Protein AF-A0A437MBJ7-F1 (afdb_monomer)

Foldseek 3Di:
DPPPPPQQPPVLLVCCLVQVLRSCCVRPNDFVLSVVLVVLVVVHSVSSSVSSVCCNVPVPVDPGD

Sequence (65 aa):
MGSNRASPGIVTLIAAILLPPLGIFLDRGITPAFWLGVVLTIVGWLPGALFAVLLLLIPERIPIR

InterPro domains:
  IPR000612 Proteolipid membrane potential modulator [PF01679] (10-55)
  IPR000612 Proteolipid membrane potential modulator [PS01309] (14-29)
  IPR000612 Proteolipid membrane potential modulator [PTHR21659] (10-56)

Solvent-accessible surface area (backbone atoms only — not comparable to full-atom values): 3612 Å² total; per-residue (Å²): 134,84,78,80,68,82,70,75,43,74,66,36,53,52,32,10,58,79,41,19,33,56,16,34,32,73,75,71,36,93,31,67,50,21,53,50,20,45,54,32,38,74,78,36,55,67,66,6,22,53,50,30,48,46,49,69,75,42,49,90,81,49,94,63,100

Mean predicted aligned error: 5.62 Å

pLDDT: mean 85.28, std 12.29, range [45.75, 93.56]

Organism: NCBI:txid1979270

Radius of gyration: 11.16 Å; Cα contacts (8 Å, |Δi|>4): 81; chains: 1; bounding box: 22×21×38 Å

Secondary structure (DSSP, 8-state):
------PPPHHHHHHHHHSHHHHHHHHH-SSHHHHHHHHHHHH-HHHHHHHHHHHHH-GGG----

Structure (mmCIF, N/CA/C/O backbone):
data_AF-A0A437MBJ7-F1
#
_entry.id   AF-A0A437MBJ7-F1
#
loop_
_atom_site.group_PDB
_atom_site.id
_atom_site.type_symbol
_atom_site.label_atom_id
_atom_site.label_alt_id
_atom_site.label_comp_id
_atom_site.label_asym_id
_atom_site.label_entity_id
_atom_site.label_seq_id
_atom_site.pdbx_PDB_ins_code
_atom_site.Cartn_x
_atom_site.Cartn_y
_atom_site.Cartn_z
_atom_site.occupancy
_atom_site.B_iso_or_equiv
_atom_site.auth_seq_id
_atom_site.auth_comp_id
_atom_site.auth_asym_id
_atom_site.auth_atom_id
_atom_site.pdbx_PDB_model_num
ATOM 1 N N . MET A 1 1 ? 2.948 16.638 22.760 1.00 45.75 1 MET A N 1
ATOM 2 C CA . MET A 1 1 ? 2.287 15.474 22.135 1.00 45.75 1 MET A CA 1
ATOM 3 C C . MET A 1 1 ? 2.942 15.193 20.792 1.00 45.75 1 MET A C 1
ATOM 5 O O . MET A 1 1 ? 2.571 15.809 19.802 1.00 45.75 1 MET A O 1
ATOM 9 N N . GLY A 1 2 ? 3.959 14.329 20.759 1.00 48.62 2 GLY A N 1
ATOM 10 C CA . GLY A 1 2 ? 4.475 13.805 19.496 1.00 48.62 2 GLY A CA 1
ATOM 11 C C . GLY A 1 2 ? 3.459 12.808 18.959 1.00 48.62 2 GLY A C 1
ATOM 12 O O . GLY A 1 2 ? 3.210 11.787 19.595 1.00 48.62 2 GLY A O 1
ATOM 13 N N . SER A 1 3 ? 2.805 13.133 17.851 1.00 46.03 3 SER A N 1
ATOM 14 C CA . SER A 1 3 ? 1.996 12.160 17.135 1.00 46.03 3 SER A CA 1
ATOM 15 C C . SER A 1 3 ? 2.930 11.044 16.671 1.00 46.03 3 SER A C 1
ATOM 17 O O . SER A 1 3 ? 3.804 11.266 15.835 1.00 46.03 3 SER A O 1
ATOM 19 N N . ASN A 1 4 ? 2.763 9.845 17.230 1.00 49.97 4 ASN A N 1
ATOM 20 C CA . ASN A 1 4 ? 3.253 8.616 16.618 1.00 49.97 4 ASN A CA 1
ATOM 21 C C . ASN A 1 4 ? 2.536 8.476 15.272 1.00 49.97 4 ASN A C 1
ATOM 23 O O . ASN A 1 4 ? 1.510 7.809 15.168 1.00 49.97 4 ASN A O 1
ATOM 27 N N . ARG A 1 5 ? 3.029 9.171 14.243 1.00 59.66 5 ARG A N 1
ATOM 28 C CA . ARG A 1 5 ? 2.708 8.819 12.867 1.00 59.66 5 ARG A CA 1
ATOM 29 C C . ARG A 1 5 ? 3.236 7.405 12.715 1.00 59.66 5 ARG A C 1
ATOM 31 O O . ARG A 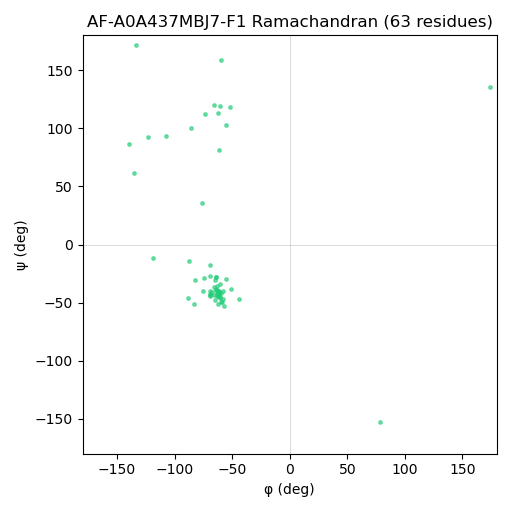1 5 ? 4.419 7.182 12.958 1.00 59.66 5 ARG A O 1
ATOM 38 N N . ALA A 1 6 ? 2.355 6.456 12.423 1.00 58.03 6 ALA A N 1
ATOM 39 C CA . ALA A 1 6 ? 2.779 5.125 12.043 1.00 58.03 6 ALA A CA 1
ATOM 40 C C . ALA A 1 6 ? 3.715 5.300 10.844 1.00 58.03 6 ALA A C 1
ATOM 42 O O . ALA A 1 6 ? 3.280 5.659 9.756 1.00 58.03 6 ALA A O 1
ATOM 43 N N . SER A 1 7 ? 5.019 5.188 11.080 1.00 62.53 7 SER A N 1
ATOM 44 C CA . SER A 1 7 ? 6.002 5.170 10.011 1.00 62.53 7 SER A CA 1
ATOM 45 C C . SER A 1 7 ? 5.733 3.887 9.236 1.00 62.53 7 SER A C 1
ATOM 47 O O . SER A 1 7 ? 5.813 2.819 9.854 1.00 62.53 7 SER A O 1
ATOM 49 N N . PRO A 1 8 ? 5.408 3.947 7.933 1.00 73.38 8 PRO A N 1
ATOM 50 C CA . PRO A 1 8 ? 5.310 2.744 7.127 1.00 73.38 8 PRO A CA 1
ATOM 51 C C . PRO A 1 8 ? 6.610 1.966 7.311 1.00 73.38 8 PRO A C 1
ATOM 53 O O . PRO A 1 8 ? 7.699 2.485 7.049 1.00 73.38 8 PRO A O 1
ATOM 56 N N . GLY A 1 9 ? 6.511 0.752 7.851 1.00 84.62 9 GLY A N 1
ATOM 57 C CA . GLY A 1 9 ? 7.686 -0.081 8.058 1.00 84.62 9 GLY A CA 1
ATOM 58 C C . GLY A 1 9 ? 8.374 -0.352 6.721 1.00 84.62 9 GLY A C 1
ATOM 59 O O . GLY A 1 9 ? 7.741 -0.301 5.666 1.00 84.62 9 GLY A O 1
ATOM 60 N N . ILE A 1 10 ? 9.661 -0.705 6.752 1.00 86.12 10 ILE A N 1
ATOM 61 C CA . ILE A 1 10 ? 10.408 -1.090 5.540 1.00 86.12 10 ILE A CA 1
ATOM 62 C C . ILE A 1 10 ? 9.647 -2.172 4.754 1.00 86.12 10 ILE A C 1
ATOM 64 O O . ILE A 1 10 ? 9.556 -2.105 3.533 1.00 86.12 10 ILE A O 1
ATOM 68 N N . VAL A 1 11 ? 9.019 -3.117 5.460 1.00 88.12 11 VAL A N 1
ATOM 69 C CA . VAL A 1 11 ? 8.178 -4.167 4.867 1.00 88.12 11 VAL A CA 1
ATOM 70 C C . VAL A 1 11 ? 6.956 -3.587 4.144 1.00 88.12 11 VAL A C 1
ATOM 72 O O . VAL A 1 11 ?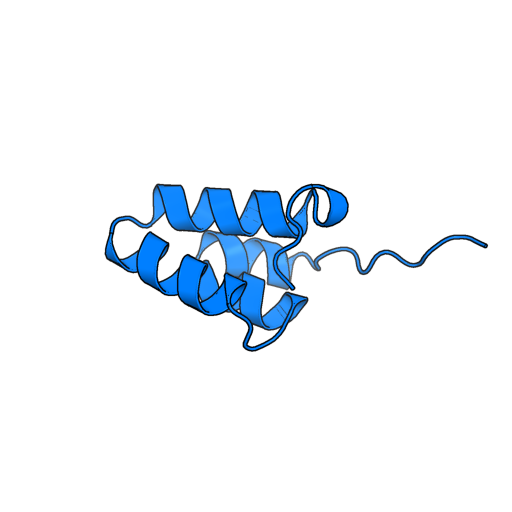 6.681 -3.990 3.018 1.00 88.12 11 VAL A O 1
ATOM 75 N N . THR A 1 12 ? 6.256 -2.617 4.739 1.00 89.94 12 THR A N 1
ATOM 76 C CA . THR A 1 12 ? 5.105 -1.932 4.124 1.00 89.94 12 THR A CA 1
ATOM 77 C C . THR A 1 12 ? 5.519 -1.176 2.865 1.00 89.94 12 THR A C 1
ATOM 79 O O . THR A 1 12 ? 4.816 -1.224 1.859 1.00 89.94 12 THR A O 1
ATOM 82 N N . LEU A 1 13 ? 6.683 -0.520 2.893 1.00 90.44 13 LEU A N 1
ATOM 83 C CA . LEU A 1 13 ? 7.203 0.230 1.752 1.00 90.44 13 LEU A CA 1
ATOM 84 C C . LEU A 1 13 ? 7.618 -0.698 0.599 1.00 90.44 13 LEU A C 1
ATOM 86 O O . LEU A 1 13 ? 7.273 -0.444 -0.552 1.00 90.44 13 LEU A O 1
ATOM 90 N N . ILE A 1 14 ? 8.300 -1.807 0.906 1.00 91.38 14 ILE A N 1
ATOM 91 C CA . ILE A 1 14 ? 8.646 -2.840 -0.083 1.00 91.38 14 ILE A CA 1
ATOM 92 C C . ILE A 1 14 ? 7.371 -3.455 -0.671 1.00 91.38 14 ILE A C 1
ATOM 94 O O . ILE A 1 14 ? 7.267 -3.600 -1.889 1.00 91.38 14 ILE A O 1
ATOM 98 N N . ALA A 1 15 ? 6.380 -3.765 0.172 1.00 91.50 15 ALA A N 1
ATOM 99 C CA . ALA A 1 15 ? 5.092 -4.284 -0.270 1.00 91.50 15 ALA A CA 1
ATOM 100 C C . ALA A 1 15 ? 4.364 -3.289 -1.186 1.00 91.50 15 ALA A C 1
ATOM 102 O O . ALA A 1 15 ? 3.858 -3.702 -2.220 1.00 91.50 15 ALA A O 1
ATOM 103 N N . ALA A 1 16 ? 4.371 -1.991 -0.873 1.00 91.00 16 ALA A N 1
ATOM 104 C CA . ALA A 1 16 ? 3.750 -0.943 -1.690 1.00 91.00 16 ALA A CA 1
ATOM 105 C C . ALA A 1 16 ? 4.384 -0.778 -3.079 1.00 91.00 16 ALA A C 1
ATOM 107 O O . ALA A 1 16 ? 3.713 -0.353 -4.017 1.00 91.00 16 ALA A O 1
ATOM 108 N N . ILE A 1 17 ? 5.667 -1.108 -3.222 1.00 89.62 17 ILE A N 1
ATOM 109 C CA . ILE A 1 17 ? 6.351 -1.083 -4.517 1.00 89.62 17 ILE A CA 1
ATOM 110 C C . ILE A 1 17 ? 6.072 -2.382 -5.274 1.00 89.62 17 ILE A C 1
ATOM 112 O O . ILE A 1 17 ? 5.650 -2.343 -6.423 1.00 89.62 17 ILE A O 1
ATOM 116 N N . LEU A 1 18 ? 6.282 -3.543 -4.647 1.00 90.50 18 LEU A N 1
ATOM 117 C CA . LEU A 1 18 ? 6.166 -4.835 -5.329 1.00 90.50 18 LEU A CA 1
ATOM 118 C C . LEU A 1 18 ? 4.715 -5.156 -5.706 1.00 90.50 18 LEU A C 1
ATOM 120 O O . LEU A 1 18 ? 4.433 -5.588 -6.821 1.00 90.50 18 LEU A O 1
ATOM 124 N N . LEU A 1 19 ? 3.797 -4.919 -4.773 1.00 92.19 19 LEU A N 1
ATOM 125 C CA . LEU A 1 19 ? 2.375 -5.160 -4.930 1.00 92.19 19 LEU A CA 1
ATOM 126 C C . LEU A 1 19 ? 1.612 -3.997 -4.275 1.00 92.19 19 LEU A C 1
ATOM 128 O O . LEU A 1 19 ? 1.223 -4.098 -3.111 1.00 92.19 19 LEU A O 1
ATOM 132 N N . PRO A 1 20 ? 1.373 -2.893 -5.008 1.00 90.12 20 PRO A N 1
ATOM 133 C CA . PRO A 1 20 ? 0.781 -1.667 -4.470 1.00 90.12 20 PRO A CA 1
ATOM 134 C C . PRO A 1 20 ? -0.427 -1.860 -3.543 1.00 90.12 20 PRO A C 1
ATOM 136 O O . PRO A 1 20 ? -0.420 -1.293 -2.447 1.00 90.12 20 PRO A O 1
ATOM 139 N N . PRO A 1 21 ? -1.431 -2.696 -3.883 1.00 92.62 21 PRO A N 1
ATOM 140 C CA . PRO A 1 21 ? -2.563 -2.923 -2.989 1.00 92.62 21 PRO A CA 1
ATOM 141 C C . PRO A 1 21 ? -2.176 -3.597 -1.665 1.00 92.62 21 PRO A C 1
ATOM 143 O O . PRO A 1 21 ? -2.816 -3.337 -0.652 1.00 92.62 21 PRO A O 1
ATOM 146 N N . LEU A 1 22 ? -1.112 -4.403 -1.618 1.00 93.50 22 LEU A N 1
ATOM 147 C CA . LEU A 1 22 ? -0.644 -5.031 -0.381 1.00 93.50 22 LEU A CA 1
ATOM 148 C C . LEU A 1 22 ? -0.053 -4.002 0.589 1.00 93.50 22 LEU A C 1
ATOM 150 O O . LEU A 1 22 ? -0.359 -4.042 1.776 1.00 93.50 22 LEU A O 1
ATOM 154 N N . GLY A 1 23 ? 0.746 -3.053 0.096 1.00 92.06 23 GLY A N 1
ATOM 155 C CA . GLY A 1 23 ? 1.278 -1.974 0.934 1.00 92.06 23 GLY A CA 1
ATOM 156 C C . GLY A 1 23 ? 0.177 -1.090 1.523 1.00 92.06 23 GLY A C 1
ATOM 157 O O . GLY A 1 23 ? 0.220 -0.756 2.704 1.00 92.06 23 GLY A O 1
ATOM 158 N N . ILE A 1 24 ? -0.851 -0.781 0.725 1.00 92.38 24 ILE A N 1
ATOM 159 C CA . ILE A 1 24 ? -2.018 -0.006 1.176 1.00 92.38 24 ILE A CA 1
ATOM 160 C C . ILE A 1 24 ? -2.843 -0.803 2.191 1.00 92.38 24 ILE A C 1
ATOM 162 O O . ILE A 1 24 ? -3.271 -0.249 3.198 1.00 92.38 24 ILE A O 1
ATOM 166 N N . PHE A 1 25 ? -3.029 -2.106 1.967 1.00 93.00 25 PHE A N 1
ATOM 167 C CA . PHE A 1 25 ? -3.728 -2.980 2.907 1.00 93.00 25 PHE A CA 1
ATOM 168 C C . PHE A 1 25 ? -3.018 -3.062 4.264 1.00 93.00 25 PHE A C 1
ATOM 170 O O . PHE A 1 25 ? -3.676 -3.032 5.299 1.00 93.00 25 PHE A O 1
ATOM 177 N N . LEU A 1 26 ? -1.685 -3.129 4.274 1.00 89.44 26 LEU A N 1
ATOM 178 C CA . LEU A 1 26 ? -0.904 -3.179 5.512 1.00 89.44 26 LEU A CA 1
ATOM 179 C C . LEU A 1 26 ? -0.931 -1.856 6.297 1.00 89.44 26 LEU A C 1
ATOM 181 O O . LEU A 1 26 ? -0.782 -1.884 7.515 1.00 89.44 26 LEU A O 1
ATOM 185 N N . ASP A 1 27 ? -1.115 -0.720 5.621 1.00 88.31 27 ASP A N 1
ATOM 186 C CA . ASP A 1 27 ? -1.194 0.606 6.254 1.00 88.31 27 ASP A CA 1
ATOM 187 C C . ASP A 1 27 ? -2.620 0.979 6.685 1.00 88.31 27 ASP A C 1
ATOM 189 O O . ASP A 1 27 ? -2.837 1.446 7.802 1.00 88.31 27 ASP A O 1
ATOM 193 N N . ARG A 1 28 ? -3.608 0.760 5.807 1.00 87.62 28 ARG A N 1
ATOM 194 C CA . ARG A 1 28 ? -4.988 1.257 5.966 1.00 87.62 28 ARG A CA 1
ATOM 195 C C . ARG A 1 28 ? -6.053 0.164 6.042 1.00 87.62 28 ARG A C 1
ATOM 197 O O . ARG A 1 28 ? -7.187 0.457 6.410 1.00 87.62 28 ARG A O 1
ATOM 204 N N . GLY A 1 29 ? -5.719 -1.085 5.725 1.00 88.00 29 GLY A N 1
ATOM 205 C CA . GLY A 1 29 ? -6.683 -2.181 5.604 1.00 88.00 29 GLY A CA 1
ATOM 206 C C . GLY A 1 29 ? -7.459 -2.151 4.283 1.00 88.00 29 GLY A C 1
ATOM 207 O O . GLY A 1 29 ? -6.976 -1.667 3.259 1.00 88.00 29 GLY A O 1
ATOM 208 N N . ILE A 1 30 ? -8.676 -2.704 4.282 1.00 89.81 30 ILE A N 1
ATOM 209 C CA . ILE A 1 30 ? -9.545 -2.710 3.096 1.00 89.81 30 ILE A CA 1
ATOM 210 C C . ILE A 1 30 ? -10.330 -1.406 3.054 1.00 89.81 30 ILE A C 1
ATOM 212 O O . ILE A 1 30 ? -11.347 -1.255 3.729 1.00 89.81 30 ILE A O 1
ATOM 216 N N . THR A 1 31 ? -9.865 -0.475 2.231 1.00 90.50 31 THR A N 1
ATOM 217 C CA . THR A 1 31 ? -10.501 0.830 2.050 1.00 90.50 31 THR A CA 1
ATOM 218 C C . THR A 1 31 ? -10.634 1.184 0.566 1.00 90.50 31 THR A C 1
ATOM 220 O O . THR A 1 31 ? -10.097 0.474 -0.289 1.00 90.50 31 THR A O 1
ATOM 223 N N . PRO A 1 32 ? -11.345 2.259 0.182 1.00 90.56 32 PRO A N 1
ATOM 224 C CA . PRO A 1 32 ? -11.397 2.696 -1.213 1.00 90.56 32 PRO A CA 1
ATOM 225 C C . PRO A 1 32 ? -10.007 2.939 -1.816 1.00 90.56 32 PRO A C 1
ATOM 227 O O . PRO A 1 32 ? -9.815 2.713 -3.008 1.00 90.56 32 PRO A O 1
ATOM 230 N N . ALA A 1 33 ? -9.017 3.324 -1.002 1.00 91.06 33 ALA A N 1
ATOM 231 C CA . ALA A 1 33 ? -7.637 3.460 -1.451 1.00 91.06 33 ALA A CA 1
ATOM 232 C C . ALA A 1 33 ? -7.012 2.110 -1.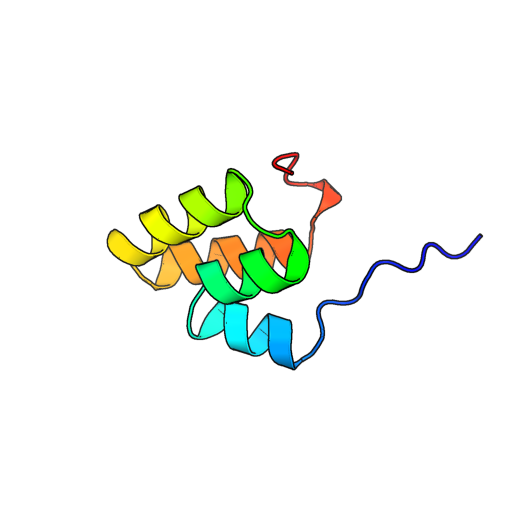850 1.00 91.06 33 ALA A C 1
ATOM 234 O O . ALA A 1 33 ? -6.285 2.049 -2.840 1.00 91.06 33 ALA A O 1
ATOM 235 N N . PHE A 1 34 ? -7.333 1.019 -1.143 1.00 93.12 34 PHE A N 1
ATOM 236 C CA . PHE A 1 34 ? -6.921 -0.335 -1.529 1.00 93.12 34 PHE A CA 1
ATOM 237 C C . PHE A 1 34 ? -7.469 -0.695 -2.913 1.00 93.12 34 PHE A C 1
ATOM 239 O O . PHE A 1 34 ? -6.710 -1.085 -3.798 1.00 93.12 34 PHE A O 1
ATOM 246 N N . TRP A 1 35 ? -8.770 -0.489 -3.130 1.00 91.62 35 TRP A N 1
ATOM 247 C CA . TRP A 1 35 ? -9.419 -0.780 -4.411 1.00 91.62 35 TRP A CA 1
ATOM 248 C C . TRP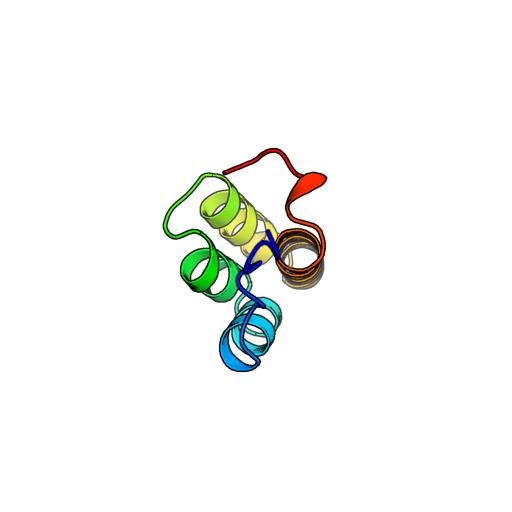 A 1 35 ? -8.885 0.087 -5.547 1.00 91.62 35 TRP A C 1
ATOM 250 O O . TRP A 1 35 ? -8.656 -0.411 -6.648 1.00 91.62 35 TRP A O 1
ATOM 260 N N . LEU A 1 36 ? -8.616 1.364 -5.271 1.00 91.38 36 LEU A N 1
ATOM 261 C CA . LEU A 1 36 ? -7.978 2.259 -6.225 1.00 91.38 36 LEU A CA 1
ATOM 262 C C . LEU A 1 36 ? -6.576 1.749 -6.592 1.00 91.38 36 LEU A C 1
ATOM 264 O O . LEU A 1 36 ? -6.252 1.670 -7.773 1.00 91.38 36 LEU A O 1
ATOM 268 N N . GLY A 1 37 ? -5.791 1.305 -5.605 1.00 92.31 37 GLY A N 1
ATOM 269 C CA . GLY A 1 37 ? -4.501 0.647 -5.818 1.00 92.31 37 GLY A CA 1
ATOM 270 C C . GLY A 1 37 ? -4.597 -0.615 -6.680 1.00 92.31 37 GLY A C 1
ATOM 271 O O . GLY A 1 37 ? -3.760 -0.810 -7.559 1.00 92.31 37 GLY A O 1
ATOM 272 N N . VAL A 1 38 ? -5.631 -1.444 -6.494 1.00 92.62 38 VAL A N 1
ATOM 273 C CA . VAL A 1 38 ? -5.894 -2.627 -7.337 1.00 92.62 38 VAL A CA 1
ATOM 274 C C . VAL A 1 38 ? -6.171 -2.217 -8.784 1.00 92.62 38 VAL A C 1
ATOM 276 O O . VAL A 1 38 ? -5.512 -2.717 -9.693 1.00 92.62 38 VAL A O 1
ATOM 279 N N . VAL A 1 39 ? -7.097 -1.280 -9.006 1.00 93.56 39 VAL A N 1
ATOM 280 C CA . VAL A 1 39 ? -7.460 -0.803 -10.352 1.00 93.56 39 VAL A CA 1
ATOM 281 C C . VAL A 1 39 ? -6.254 -0.185 -11.054 1.00 93.56 39 VAL A C 1
ATOM 283 O O . VAL A 1 39 ? -5.969 -0.529 -12.199 1.00 93.56 39 VAL A O 1
ATOM 286 N N . LEU A 1 40 ? -5.505 0.673 -10.355 1.00 92.38 40 LEU A N 1
ATOM 287 C CA . LEU A 1 40 ? -4.279 1.276 -10.871 1.00 92.38 40 LEU A CA 1
ATOM 288 C C . LEU A 1 40 ? -3.273 0.201 -11.271 1.00 92.38 40 LEU A C 1
ATOM 290 O O . LEU A 1 40 ? -2.776 0.256 -12.384 1.00 92.38 40 LEU A O 1
ATOM 294 N N . THR A 1 41 ? -3.042 -0.806 -10.425 1.00 89.88 41 THR A N 1
ATOM 295 C CA . THR A 1 41 ? -2.089 -1.893 -10.713 1.00 89.88 41 THR A CA 1
ATOM 296 C C . THR A 1 41 ? -2.506 -2.731 -11.927 1.00 89.88 41 THR A C 1
ATOM 298 O O 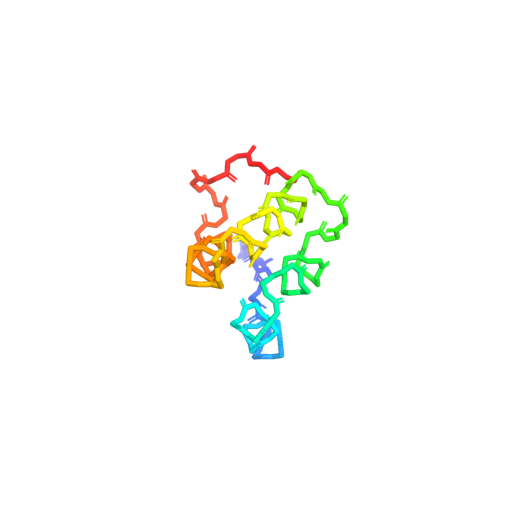. THR A 1 41 ? -1.641 -3.141 -12.696 1.00 89.88 41 THR A O 1
ATOM 301 N N . ILE A 1 42 ? -3.812 -2.948 -12.135 1.00 90.00 42 ILE A N 1
ATOM 302 C CA . ILE A 1 42 ? -4.350 -3.660 -13.308 1.00 90.00 42 ILE A CA 1
ATOM 303 C C . ILE A 1 42 ? -4.164 -2.839 -14.593 1.00 90.00 42 ILE A C 1
ATOM 305 O O . ILE A 1 42 ? -3.818 -3.397 -15.631 1.00 90.00 42 ILE A O 1
ATOM 309 N N . VAL A 1 43 ? -4.371 -1.519 -14.535 1.00 92.00 43 VAL A N 1
ATOM 310 C CA . VAL A 1 43 ? -4.172 -0.609 -15.679 1.00 92.00 43 VAL A CA 1
ATOM 311 C C . VAL A 1 43 ? -2.680 -0.362 -15.952 1.00 92.00 43 VAL A C 1
ATOM 313 O O . VAL A 1 43 ? -2.279 -0.131 -17.090 1.00 92.00 43 VAL A O 1
ATOM 316 N N . GLY A 1 44 ? -1.842 -0.442 -14.921 1.00 89.81 44 GLY A N 1
ATOM 317 C CA . GLY A 1 44 ? -0.393 -0.361 -15.013 1.00 89.81 44 GLY A CA 1
ATOM 318 C C . GLY A 1 44 ? 0.270 -0.330 -13.637 1.00 89.81 44 GLY A C 1
ATOM 319 O O . GLY A 1 44 ? -0.105 0.428 -12.747 1.00 89.81 44 GLY A O 1
ATOM 320 N N . TRP A 1 45 ? 1.334 -1.105 -13.459 1.00 89.25 45 TRP A N 1
ATOM 321 C CA . TRP A 1 45 ? 2.025 -1.185 -12.169 1.00 89.25 45 TRP A CA 1
ATOM 322 C C . TRP A 1 45 ? 2.589 0.167 -11.686 1.00 89.25 45 TRP A C 1
ATOM 324 O O . TRP A 1 45 ? 2.438 0.521 -10.518 1.00 89.25 45 TRP A O 1
ATOM 334 N N . LEU A 1 46 ? 3.177 0.955 -12.595 1.00 91.56 46 LEU A N 1
ATOM 335 C CA . LEU A 1 46 ? 3.822 2.239 -12.286 1.00 91.56 46 LEU A CA 1
ATOM 336 C C . LEU A 1 46 ? 2.889 3.263 -11.600 1.00 91.56 46 LEU A C 1
ATOM 338 O O . LEU A 1 46 ? 3.253 3.762 -10.531 1.00 91.56 46 LEU A O 1
ATOM 342 N N . PRO A 1 47 ? 1.696 3.588 -12.149 1.00 92.00 47 PRO A N 1
ATOM 343 C CA . PRO A 1 47 ? 0.770 4.508 -11.488 1.00 92.00 47 PRO A CA 1
ATOM 344 C C . PRO A 1 47 ? 0.233 3.953 -10.158 1.00 92.00 47 PRO A C 1
ATOM 346 O O . PRO A 1 47 ? 0.006 4.729 -9.231 1.00 92.00 47 PRO A O 1
ATOM 349 N N . GLY A 1 48 ? 0.100 2.628 -10.019 1.00 93.56 48 GLY A N 1
ATOM 350 C CA . GLY A 1 48 ? -0.258 1.984 -8.750 1.00 93.56 48 GLY A CA 1
ATOM 351 C C . GLY A 1 48 ? 0.808 2.159 -7.670 1.00 93.56 48 GLY A C 1
ATOM 352 O O . GLY A 1 48 ? 0.489 2.570 -6.555 1.00 93.56 48 GLY A O 1
ATOM 353 N N . ALA A 1 49 ? 2.077 1.916 -8.006 1.00 92.50 49 ALA A N 1
ATOM 354 C CA . ALA 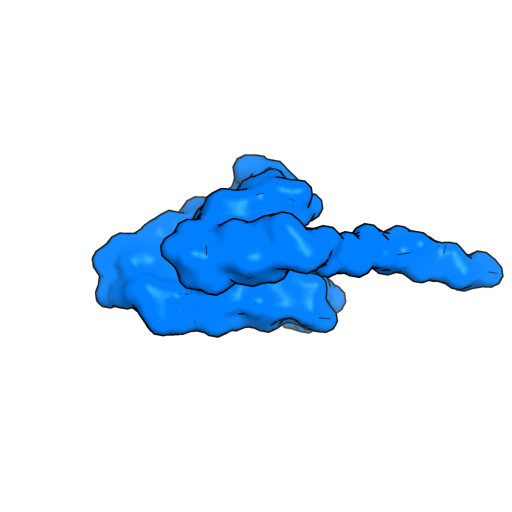A 1 49 ? 3.197 2.071 -7.080 1.00 92.50 49 ALA A CA 1
ATOM 355 C C . ALA A 1 49 ? 3.362 3.531 -6.627 1.00 92.50 49 ALA A C 1
ATOM 357 O O . ALA A 1 49 ? 3.530 3.793 -5.436 1.00 92.50 49 ALA A O 1
ATOM 358 N N . LEU A 1 50 ? 3.248 4.495 -7.550 1.00 93.44 50 LEU A N 1
ATOM 359 C CA . LEU A 1 50 ? 3.338 5.918 -7.215 1.00 93.44 50 LEU A CA 1
ATOM 360 C C . LEU A 1 50 ? 2.206 6.346 -6.273 1.00 93.44 50 LEU A C 1
ATOM 362 O O . LEU A 1 50 ? 2.452 7.035 -5.283 1.00 93.44 50 LEU A O 1
ATOM 366 N N . PHE A 1 51 ? 0.977 5.905 -6.559 1.00 92.88 51 PHE A N 1
ATOM 367 C CA . PHE A 1 51 ? -0.173 6.152 -5.697 1.00 92.88 51 PHE A CA 1
ATOM 368 C C . PHE A 1 51 ? 0.050 5.576 -4.295 1.00 92.88 51 PHE A C 1
ATOM 370 O O . PHE A 1 51 ? -0.097 6.310 -3.322 1.00 92.88 51 PHE A O 1
ATOM 377 N N . ALA A 1 52 ? 0.472 4.313 -4.181 1.00 92.56 52 ALA A N 1
ATOM 378 C CA . ALA A 1 52 ? 0.729 3.677 -2.891 1.00 92.56 52 ALA A CA 1
ATOM 379 C C . ALA A 1 52 ? 1.827 4.403 -2.094 1.00 92.56 52 ALA A C 1
ATOM 381 O O . ALA A 1 52 ? 1.637 4.701 -0.918 1.00 92.56 52 ALA A O 1
ATOM 382 N N . VAL A 1 53 ? 2.948 4.768 -2.726 1.00 91.94 53 VAL A N 1
ATOM 383 C CA . VAL A 1 53 ? 4.041 5.488 -2.050 1.00 91.94 53 VAL A CA 1
ATOM 384 C C . VAL A 1 53 ? 3.616 6.894 -1.615 1.00 91.94 53 VAL A C 1
ATOM 386 O O . VAL A 1 53 ? 3.898 7.278 -0.483 1.00 91.94 53 VAL A O 1
ATOM 389 N N . LEU A 1 54 ? 2.906 7.661 -2.453 1.00 90.88 54 LEU A N 1
ATOM 390 C CA . LEU A 1 54 ? 2.401 8.993 -2.081 1.00 90.88 54 LEU A CA 1
ATOM 391 C C . LEU A 1 54 ? 1.382 8.920 -0.942 1.00 90.88 54 LEU A C 1
ATOM 393 O O . LEU A 1 54 ? 1.396 9.761 -0.044 1.00 90.88 54 LEU A O 1
ATOM 397 N N . LEU A 1 55 ? 0.528 7.898 -0.964 1.00 91.12 55 LEU A N 1
ATOM 398 C CA . LEU A 1 55 ? -0.461 7.637 0.072 1.00 91.12 55 LEU A CA 1
ATOM 399 C C . LEU A 1 55 ? 0.192 7.341 1.431 1.00 91.12 55 LEU A C 1
ATOM 401 O O . LEU A 1 55 ? -0.290 7.826 2.456 1.00 91.12 55 LEU A O 1
ATOM 405 N N . LEU A 1 56 ? 1.292 6.585 1.425 1.00 89.50 56 LEU A N 1
ATOM 406 C CA . LEU A 1 56 ? 2.078 6.243 2.614 1.00 89.50 56 LEU A CA 1
ATOM 407 C C . LEU A 1 56 ? 2.942 7.409 3.112 1.00 89.50 56 LEU A C 1
ATOM 409 O O . LEU A 1 56 ? 3.068 7.624 4.315 1.00 89.50 56 LEU A O 1
ATOM 413 N N . LEU A 1 57 ? 3.553 8.164 2.198 1.00 88.12 57 LEU A N 1
ATOM 414 C CA . LEU A 1 57 ? 4.494 9.231 2.540 1.00 88.12 57 LEU A CA 1
ATOM 415 C C . LEU A 1 57 ? 3.780 10.536 2.921 1.00 88.12 57 LEU A C 1
ATOM 417 O O . LEU A 1 57 ? 4.297 11.318 3.718 1.00 88.12 57 LEU A O 1
ATOM 421 N N . ILE A 1 58 ? 2.595 10.783 2.350 1.00 88.44 58 ILE A N 1
ATOM 422 C CA . ILE A 1 58 ? 1.847 12.033 2.517 1.00 88.44 58 ILE A CA 1
ATOM 423 C C . ILE A 1 58 ? 0.350 11.767 2.783 1.00 88.44 58 ILE A C 1
ATOM 425 O O . ILE A 1 58 ? -0.519 12.224 2.031 1.00 88.44 58 ILE A O 1
ATOM 429 N N . PRO A 1 59 ? 0.006 11.075 3.884 1.00 82.44 59 PRO A N 1
ATOM 430 C CA . PRO A 1 59 ? -1.370 10.665 4.164 1.00 82.44 59 PRO A CA 1
ATOM 431 C C . PRO A 1 59 ? -2.351 11.842 4.297 1.00 82.44 59 PRO A C 1
ATOM 433 O O . PRO A 1 59 ? -3.489 11.739 3.854 1.00 82.44 59 PRO A O 1
ATOM 436 N N . GLU A 1 60 ? -1.902 12.986 4.823 1.00 84.38 60 GLU A N 1
ATOM 437 C CA . GLU A 1 60 ? -2.735 14.181 5.057 1.00 84.38 60 GLU A CA 1
ATOM 438 C C . GLU A 1 60 ? -3.188 14.894 3.769 1.00 84.38 60 GLU A C 1
ATOM 440 O O . GLU A 1 60 ? -4.109 15.707 3.795 1.00 84.38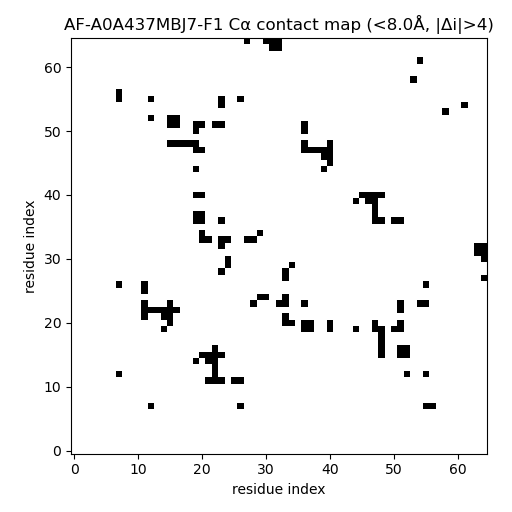 60 GLU A O 1
ATOM 445 N N . ARG A 1 61 ? -2.537 14.640 2.625 1.00 82.62 61 ARG A N 1
ATOM 446 C CA . ARG A 1 61 ? -2.901 15.275 1.342 1.00 82.62 61 ARG A CA 1
ATOM 447 C C . ARG A 1 61 ? -3.975 14.510 0.581 1.00 82.62 61 ARG A C 1
ATOM 449 O O . ARG A 1 61 ? -4.538 15.050 -0.367 1.00 82.62 61 ARG A O 1
ATOM 456 N N . ILE A 1 62 ? -4.236 13.266 0.972 1.00 81.56 62 ILE A N 1
ATOM 457 C CA . ILE A 1 62 ? -5.102 12.347 0.244 1.00 81.56 62 ILE A CA 1
ATOM 458 C C . ILE A 1 62 ? -6.209 11.905 1.211 1.00 81.56 62 ILE A C 1
ATOM 460 O O . ILE A 1 62 ? -6.016 10.940 1.956 1.00 81.56 62 ILE A O 1
ATOM 464 N N . PRO A 1 63 ? -7.367 12.599 1.227 1.00 78.75 63 PRO A N 1
ATOM 465 C CA . PRO A 1 63 ? -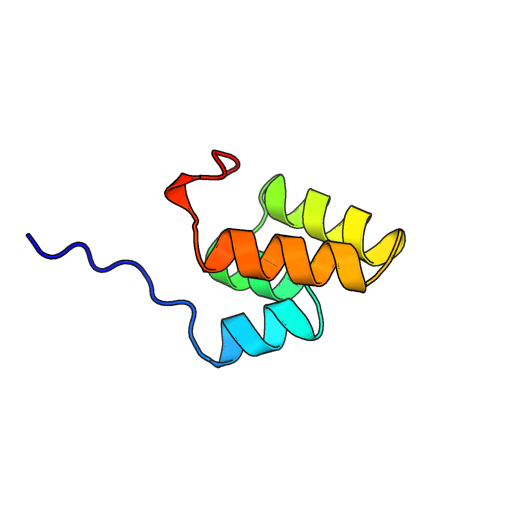8.445 12.389 2.200 1.00 78.75 63 PRO A CA 1
ATOM 466 C C . PRO A 1 63 ? -9.281 11.125 1.919 1.00 78.75 63 PRO A C 1
ATOM 468 O O . PRO A 1 63 ? -10.491 11.100 2.121 1.00 78.75 63 PRO A O 1
ATOM 471 N N . ILE A 1 64 ? -8.636 10.064 1.438 1.00 77.75 64 ILE A N 1
ATOM 472 C CA . ILE A 1 64 ? -9.245 8.783 1.094 1.00 77.75 64 ILE A CA 1
ATOM 473 C C . ILE A 1 64 ? -8.800 7.798 2.179 1.00 77.75 64 ILE A C 1
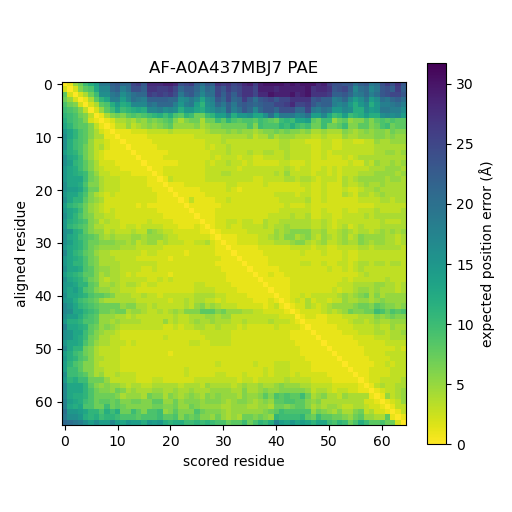ATOM 475 O O . ILE A 1 64 ? -7.683 7.286 2.116 1.00 77.75 64 ILE A O 1
ATOM 479 N N . ARG A 1 65 ? -9.613 7.625 3.228 1.00 70.69 65 ARG A N 1
ATOM 480 C CA . ARG A 1 65 ? -9.336 6.633 4.279 1.00 70.69 65 ARG A CA 1
ATOM 481 C C . ARG A 1 65 ? -9.561 5.246 3.729 1.00 70.69 65 ARG A C 1
ATOM 483 O O . ARG A 1 65 ? -10.708 4.994 3.310 1.00 70.69 65 ARG A O 1
#